Protein AF-A0A924PUE9-F1 (afdb_monomer)

Foldseek 3Di:
DFPLVVLVVVLVVCVVVVVPVSNVVSVVLNVVQVVCCVVVVDHDGNVNSVVD

Structure (mmCIF, N/CA/C/O backbone):
data_AF-A0A924PUE9-F1
#
_entry.id   AF-A0A924PUE9-F1
#
loop_
_atom_site.group_PDB
_atom_si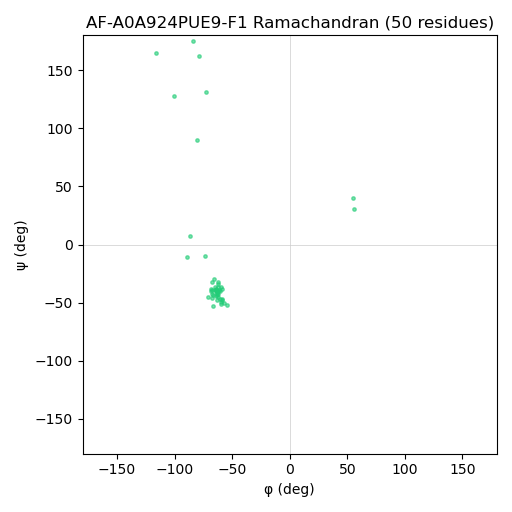te.id
_atom_site.type_symbol
_atom_site.label_atom_id
_atom_site.label_alt_id
_atom_site.label_comp_id
_atom_site.label_asym_id
_atom_site.label_entity_id
_atom_site.label_seq_id
_atom_site.pdbx_PDB_ins_code
_atom_site.Cartn_x
_atom_site.Cartn_y
_atom_site.Cartn_z
_atom_site.occupancy
_atom_site.B_iso_or_equiv
_atom_site.auth_seq_id
_atom_site.auth_comp_id
_atom_site.auth_asym_id
_atom_site.auth_atom_id
_atom_site.pdbx_PDB_model_num
ATOM 1 N N . MET A 1 1 ? 2.963 15.079 -1.677 1.00 68.06 1 MET A N 1
ATOM 2 C CA . MET A 1 1 ? 2.353 13.863 -1.123 1.00 68.06 1 MET A CA 1
ATOM 3 C C . MET A 1 1 ? 1.984 12.995 -2.306 1.00 68.06 1 MET A C 1
ATOM 5 O O . MET A 1 1 ? 1.194 13.457 -3.118 1.00 68.06 1 MET A O 1
ATOM 9 N N . THR A 1 2 ? 2.628 11.846 -2.473 1.00 93.81 2 THR A N 1
ATOM 10 C CA . THR A 1 2 ? 2.298 10.876 -3.530 1.00 93.81 2 THR A CA 1
ATOM 11 C C . THR A 1 2 ? 1.065 10.069 -3.127 1.00 93.81 2 THR A C 1
ATOM 13 O O . THR A 1 2 ? 0.714 9.993 -1.943 1.00 93.81 2 THR A O 1
ATOM 16 N N . LEU A 1 3 ? 0.408 9.421 -4.084 1.00 96.19 3 LEU A N 1
ATOM 17 C CA . LEU A 1 3 ? -0.728 8.544 -3.807 1.00 96.19 3 LEU A CA 1
ATOM 18 C C . LEU A 1 3 ? -0.331 7.399 -2.861 1.00 96.19 3 LEU A C 1
ATOM 20 O O . LEU A 1 3 ? -1.071 7.057 -1.939 1.00 96.19 3 LEU A O 1
ATOM 24 N N . LYS A 1 4 ? 0.878 6.850 -3.018 1.00 95.19 4 LYS A N 1
ATOM 25 C CA . LYS A 1 4 ? 1.411 5.808 -2.127 1.00 95.19 4 LYS A CA 1
ATOM 26 C C . LYS A 1 4 ? 1.614 6.309 -0.690 1.00 95.19 4 LYS A C 1
ATOM 28 O O . LYS A 1 4 ? 1.341 5.571 0.262 1.00 95.19 4 LYS A O 1
ATOM 33 N N . GLU A 1 5 ? 2.061 7.554 -0.513 1.00 96.12 5 GLU A N 1
ATOM 34 C CA . GLU A 1 5 ? 2.146 8.190 0.809 1.00 96.12 5 GLU A CA 1
ATOM 35 C C . GLU A 1 5 ? 0.754 8.347 1.432 1.00 96.12 5 GLU A C 1
ATOM 37 O O . GLU A 1 5 ? 0.564 7.994 2.597 1.00 96.12 5 GLU A O 1
ATOM 42 N N . GLN A 1 6 ? -0.242 8.773 0.650 1.00 97.38 6 GLN A N 1
ATOM 43 C CA . GLN A 1 6 ? -1.626 8.883 1.116 1.00 97.38 6 GLN A CA 1
ATOM 44 C C . GLN A 1 6 ? -2.199 7.530 1.565 1.00 97.38 6 GLN A C 1
ATOM 46 O O . GLN A 1 6 ? -2.739 7.426 2.665 1.00 97.38 6 GLN A O 1
ATOM 51 N N . ILE A 1 7 ? -2.018 6.476 0.764 1.00 97.38 7 ILE A N 1
ATOM 52 C CA . ILE A 1 7 ? -2.451 5.109 1.102 1.00 97.38 7 ILE A CA 1
ATOM 53 C C . ILE A 1 7 ? -1.774 4.626 2.397 1.00 97.38 7 ILE A C 1
ATOM 55 O O . ILE A 1 7 ? -2.388 3.945 3.223 1.00 97.38 7 ILE A O 1
ATOM 59 N N . THR A 1 8 ? -0.512 5.005 2.616 1.00 97.56 8 THR A N 1
ATOM 60 C CA . THR A 1 8 ? 0.220 4.671 3.845 1.00 97.56 8 THR A CA 1
ATOM 61 C C . THR A 1 8 ? -0.363 5.386 5.069 1.00 97.56 8 THR A C 1
ATOM 63 O O . THR A 1 8 ? -0.475 4.781 6.139 1.00 97.56 8 THR A O 1
ATOM 66 N N . GLU A 1 9 ? -0.783 6.644 4.940 1.00 98.25 9 GLU A N 1
ATOM 67 C CA . GLU A 1 9 ? -1.489 7.354 6.015 1.00 98.25 9 GLU A CA 1
ATOM 68 C C . GLU A 1 9 ? -2.888 6.779 6.274 1.00 98.25 9 GLU A C 1
ATOM 70 O O . GLU A 1 9 ? -3.286 6.607 7.432 1.00 98.25 9 GLU A O 1
ATOM 75 N N . ASP A 1 10 ? -3.605 6.373 5.227 1.00 97.94 10 ASP A N 1
ATOM 76 C CA . 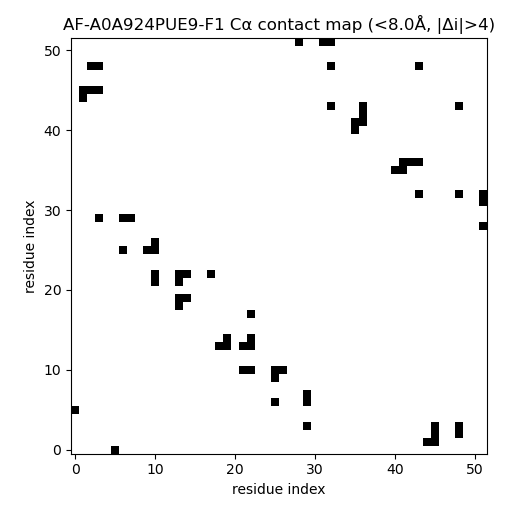ASP A 1 10 ? -4.888 5.681 5.354 1.00 97.94 10 ASP A CA 1
ATOM 77 C C . ASP A 1 10 ? -4.751 4.342 6.085 1.00 97.94 10 ASP A C 1
ATOM 79 O O . ASP A 1 10 ? -5.603 4.004 6.911 1.00 97.94 10 ASP A O 1
ATOM 83 N N . MET A 1 11 ? -3.655 3.606 5.868 1.00 98.31 11 MET A N 1
ATOM 84 C CA . MET A 1 11 ? -3.345 2.394 6.632 1.00 98.31 11 MET A CA 1
ATOM 85 C C . MET A 1 11 ? -3.242 2.699 8.131 1.00 98.31 11 MET A C 1
ATOM 87 O O . MET A 1 11 ? -3.811 1.980 8.957 1.00 98.31 11 MET A O 1
ATOM 91 N N . LYS A 1 12 ? -2.520 3.766 8.503 1.00 98.25 12 LYS A N 1
ATOM 92 C CA . LYS A 1 12 ? -2.367 4.175 9.908 1.00 98.25 12 LYS A CA 1
ATOM 93 C C . LYS A 1 12 ? -3.711 4.593 10.499 1.00 98.25 12 LYS A C 1
ATOM 95 O O . LYS A 1 12 ? -4.009 4.256 11.644 1.00 98.25 12 LYS A O 1
ATOM 100 N N . THR A 1 13 ? -4.534 5.297 9.728 1.00 98.38 13 THR A N 1
ATOM 101 C CA . THR A 1 13 ? -5.892 5.684 10.129 1.00 98.38 13 THR A CA 1
ATOM 102 C C . THR A 1 13 ? -6.778 4.458 10.357 1.00 98.38 13 THR A C 1
ATOM 104 O O . THR A 1 13 ? -7.379 4.344 11.425 1.00 98.38 13 THR A O 1
ATOM 107 N N . ALA A 1 14 ? -6.786 3.492 9.433 1.00 98.31 14 ALA A N 1
ATOM 108 C CA . ALA A 1 14 ? -7.533 2.239 9.571 1.00 98.31 14 ALA A CA 1
ATOM 109 C C . ALA A 1 14 ? -7.064 1.412 10.782 1.00 98.31 14 ALA A C 1
ATOM 111 O O . ALA A 1 14 ? -7.882 0.869 11.525 1.00 98.31 14 ALA A O 1
ATOM 112 N N . MET A 1 15 ? -5.752 1.379 11.042 1.00 98.19 15 MET A N 1
ATOM 113 C CA . MET A 1 15 ? -5.184 0.726 12.223 1.00 98.19 15 MET A CA 1
ATOM 114 C C . MET A 1 15 ? -5.672 1.369 13.528 1.00 98.19 15 MET A C 1
ATOM 116 O O . MET A 1 15 ? -6.072 0.652 14.444 1.00 98.19 15 MET A O 1
ATOM 120 N N . ARG A 1 16 ? -5.675 2.707 13.618 1.00 98.25 16 ARG A N 1
ATOM 121 C CA . ARG A 1 16 ? -6.173 3.435 14.801 1.00 98.25 16 ARG A CA 1
ATOM 122 C C . ARG A 1 16 ? -7.674 3.238 15.010 1.00 98.25 16 ARG A C 1
ATOM 124 O O . ARG A 1 16 ? -8.105 3.069 16.146 1.00 98.25 16 ARG A O 1
ATOM 131 N N . ALA A 1 17 ? -8.446 3.211 13.925 1.00 98.25 17 ALA A N 1
ATOM 132 C CA . ALA A 1 17 ? -9.887 2.966 13.949 1.00 98.25 17 ALA A CA 1
ATOM 133 C C . ALA A 1 17 ? -10.260 1.497 14.228 1.00 98.25 17 ALA A C 1
ATOM 135 O O . ALA A 1 17 ? -11.429 1.205 14.462 1.00 98.25 17 ALA A O 1
ATOM 136 N N . LYS A 1 18 ? -9.283 0.575 14.209 1.00 97.75 18 LYS A N 1
ATOM 137 C CA . LYS A 1 18 ? -9.495 -0.882 14.280 1.00 97.75 18 LYS A CA 1
ATOM 138 C C . LYS A 1 18 ? -10.435 -1.406 13.183 1.00 97.75 18 LYS A C 1
ATOM 140 O O . LYS A 1 18 ? -11.120 -2.408 13.374 1.00 97.75 18 LYS A O 1
ATOM 145 N N . ASP A 1 19 ? -10.430 -0.752 12.025 1.00 98.31 19 ASP A N 1
ATOM 146 C CA . ASP A 1 19 ? -11.199 -1.159 10.851 1.00 98.31 19 ASP A CA 1
ATOM 147 C C . ASP A 1 19 ? -10.451 -2.283 10.123 1.00 98.31 19 ASP A C 1
ATOM 149 O O . ASP A 1 19 ? -9.575 -2.046 9.288 1.00 98.31 19 ASP A O 1
ATOM 153 N N . SER A 1 20 ? -10.742 -3.528 10.504 1.00 97.19 20 SER A N 1
ATOM 154 C CA . SER A 1 20 ? -10.040 -4.714 10.005 1.00 97.19 20 SER A CA 1
ATOM 155 C C . SER A 1 20 ? -10.244 -4.943 8.509 1.00 97.19 20 SER A C 1
ATOM 157 O O . SER A 1 20 ? -9.298 -5.349 7.832 1.00 97.19 20 SER A O 1
ATOM 159 N N . ALA A 1 21 ? -11.439 -4.650 7.989 1.00 98.00 21 ALA A N 1
ATOM 160 C CA . ALA A 1 21 ? -11.758 -4.805 6.576 1.00 98.00 21 ALA A CA 1
ATOM 161 C C . ALA A 1 21 ? -10.938 -3.820 5.734 1.00 98.00 21 ALA A C 1
ATOM 163 O O . ALA A 1 21 ? -10.191 -4.238 4.846 1.00 98.00 21 ALA A O 1
ATOM 164 N N . ARG A 1 22 ? -10.985 -2.523 6.070 1.00 97.88 22 ARG A N 1
ATOM 165 C CA . ARG A 1 22 ? -10.211 -1.498 5.358 1.00 97.88 22 ARG A CA 1
ATOM 166 C C . ARG A 1 22 ? -8.706 -1.721 5.499 1.00 97.88 22 ARG A C 1
ATOM 168 O O . ARG A 1 22 ? -7.971 -1.602 4.520 1.00 97.88 22 ARG A O 1
ATOM 175 N N . LEU A 1 23 ? -8.237 -2.079 6.695 1.00 98.50 23 LEU A N 1
ATOM 176 C CA . LEU A 1 23 ? -6.822 -2.345 6.957 1.00 98.50 23 LEU A CA 1
ATOM 177 C C . LEU A 1 23 ? -6.290 -3.533 6.145 1.00 98.50 23 LEU A C 1
ATOM 179 O O . LEU A 1 23 ? -5.165 -3.470 5.648 1.00 98.50 23 LEU A O 1
ATOM 183 N N . GLY A 1 24 ? -7.079 -4.603 6.010 1.00 98.38 24 GLY A N 1
ATOM 184 C CA . GLY A 1 24 ? -6.733 -5.762 5.187 1.00 98.38 24 GLY A CA 1
ATOM 185 C C . GLY A 1 24 ? -6.534 -5.375 3.723 1.00 98.38 24 GLY A C 1
ATOM 186 O O . GLY A 1 24 ? -5.472 -5.640 3.161 1.00 98.38 24 GLY A O 1
ATOM 187 N N . THR A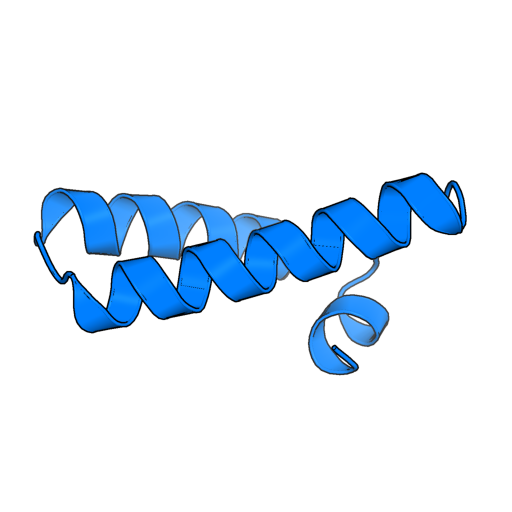 1 25 ? -7.504 -4.663 3.144 1.00 98.19 25 THR A N 1
ATOM 188 C CA . THR A 1 25 ? -7.443 -4.192 1.753 1.00 98.19 25 THR A CA 1
ATOM 189 C C . THR A 1 25 ? -6.233 -3.292 1.502 1.00 98.19 25 THR A C 1
ATOM 191 O O . THR A 1 25 ? -5.480 -3.522 0.558 1.00 98.19 25 THR A O 1
ATOM 194 N N . ILE A 1 26 ? -5.985 -2.309 2.375 1.00 98.12 26 ILE A N 1
ATOM 195 C CA . ILE A 1 26 ? -4.847 -1.390 2.219 1.00 98.12 26 ILE A CA 1
ATOM 196 C C . ILE A 1 26 ? -3.508 -2.137 2.300 1.00 98.12 26 ILE A C 1
ATOM 198 O O . ILE A 1 26 ? -2.590 -1.848 1.535 1.00 98.12 26 ILE A O 1
ATOM 202 N N . ARG A 1 27 ? -3.376 -3.119 3.202 1.00 98.12 27 ARG A N 1
ATOM 203 C CA . ARG A 1 27 ? -2.147 -3.921 3.318 1.00 98.12 27 ARG A CA 1
ATOM 204 C C . ARG A 1 27 ? -1.877 -4.754 2.072 1.00 98.12 27 ARG A C 1
ATOM 206 O O . ARG A 1 27 ? -0.721 -4.851 1.673 1.00 98.12 27 ARG A O 1
ATOM 213 N N . LEU A 1 28 ? -2.917 -5.329 1.467 1.00 98.19 28 LEU A N 1
ATOM 214 C CA . LEU A 1 28 ? -2.786 -6.074 0.215 1.00 98.19 28 LEU A CA 1
ATOM 2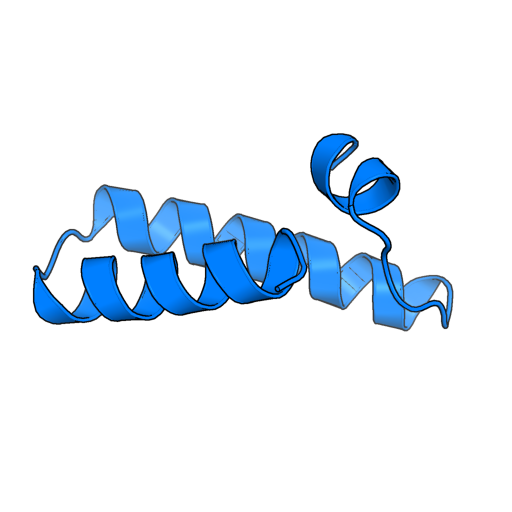15 C C . LEU A 1 28 ? -2.338 -5.161 -0.930 1.00 98.19 28 LEU A C 1
ATOM 217 O O . LEU A 1 28 ? -1.394 -5.506 -1.637 1.00 98.19 28 LEU A O 1
ATOM 221 N N . LEU A 1 29 ? -2.930 -3.969 -1.050 1.00 97.81 29 LEU A N 1
ATOM 222 C CA . LEU A 1 29 ? -2.517 -2.976 -2.044 1.00 97.81 29 LEU A CA 1
ATOM 223 C C . LEU A 1 29 ? -1.048 -2.560 -1.858 1.00 97.81 29 LEU A C 1
ATOM 225 O O . LEU A 1 29 ? -0.264 -2.616 -2.800 1.00 97.81 29 LEU A O 1
ATOM 229 N N . LEU A 1 30 ? -0.639 -2.211 -0.633 1.00 97.94 30 LEU A N 1
ATOM 230 C CA . LEU A 1 30 ? 0.752 -1.840 -0.339 1.00 97.94 30 LEU A CA 1
ATOM 231 C C . LEU A 1 30 ? 1.739 -2.990 -0.596 1.00 97.94 30 LEU A C 1
ATOM 233 O O . LEU A 1 30 ? 2.872 -2.739 -1.012 1.00 97.94 30 LEU A O 1
ATOM 237 N N . ALA A 1 31 ? 1.326 -4.239 -0.364 1.00 98.25 31 ALA A N 1
ATOM 238 C CA . ALA A 1 31 ? 2.127 -5.412 -0.694 1.00 98.25 31 ALA A CA 1
ATOM 239 C C . ALA A 1 31 ? 2.302 -5.566 -2.211 1.00 98.25 31 ALA A C 1
ATOM 241 O O . ALA A 1 31 ? 3.425 -5.794 -2.653 1.00 98.25 31 ALA A O 1
ATOM 242 N N . ALA A 1 32 ? 1.240 -5.372 -2.999 1.00 98.00 32 ALA A N 1
ATOM 243 C CA . ALA A 1 32 ? 1.307 -5.396 -4.460 1.00 98.00 32 ALA A CA 1
ATOM 244 C C . ALA A 1 32 ? 2.210 -4.279 -5.012 1.00 98.00 32 ALA A C 1
ATOM 246 O O . ALA A 1 32 ? 3.069 -4.550 -5.852 1.00 98.00 32 ALA A O 1
ATOM 247 N N . CYS A 1 33 ? 2.108 -3.057 -4.467 1.00 97.50 33 CYS A N 1
ATOM 248 C CA . CYS A 1 33 ? 3.036 -1.969 -4.787 1.00 97.50 33 CYS A CA 1
ATOM 249 C C . CYS A 1 33 ? 4.489 -2.398 -4.551 1.00 97.50 33 CYS A C 1
ATOM 251 O O . CYS A 1 33 ? 5.331 -2.281 -5.436 1.00 97.50 33 CYS A O 1
ATOM 253 N N . LYS A 1 34 ? 4.778 -2.924 -3.353 1.00 97.62 34 LYS A N 1
ATOM 254 C CA . LYS A 1 34 ? 6.131 -3.340 -2.974 1.00 97.62 34 LYS A CA 1
ATOM 255 C C . LYS A 1 34 ? 6.649 -4.484 -3.848 1.00 97.62 34 LYS A C 1
ATOM 257 O O . LYS A 1 34 ? 7.822 -4.475 -4.201 1.00 97.62 34 LYS A O 1
ATOM 262 N N . GLN A 1 35 ? 5.799 -5.455 -4.178 1.00 98.12 35 GLN A N 1
ATOM 263 C CA . GLN A 1 35 ? 6.152 -6.572 -5.052 1.00 98.12 35 GLN A CA 1
ATOM 264 C C . GLN A 1 35 ? 6.634 -6.049 -6.407 1.00 98.12 35 GLN A C 1
ATOM 266 O O . GLN A 1 35 ? 7.741 -6.367 -6.827 1.00 98.12 35 GLN A O 1
ATOM 271 N N . ARG A 1 36 ? 5.857 -5.157 -7.030 1.00 97.38 36 ARG A N 1
ATOM 272 C CA . ARG A 1 36 ? 6.187 -4.581 -8.336 1.00 97.38 36 ARG A CA 1
ATOM 273 C C . ARG A 1 36 ? 7.472 -3.748 -8.316 1.00 97.38 36 ARG A C 1
ATOM 275 O O . ARG A 1 36 ? 8.302 -3.888 -9.205 1.00 97.38 36 ARG A O 1
ATOM 282 N N . GLU A 1 37 ? 7.677 -2.934 -7.280 1.00 97.50 37 GLU A N 1
ATOM 283 C CA . GLU A 1 37 ? 8.920 -2.163 -7.104 1.00 97.50 37 GLU A CA 1
ATOM 284 C C . GLU A 1 37 ? 10.154 -3.059 -6.980 1.00 97.50 37 GLU A C 1
ATOM 286 O O . GLU A 1 37 ? 11.209 -2.743 -7.526 1.00 97.50 37 GLU A O 1
ATOM 291 N N . VAL A 1 38 ? 10.034 -4.177 -6.259 1.00 98.31 38 VAL A N 1
ATOM 292 C CA . VAL A 1 38 ? 11.130 -5.136 -6.078 1.00 98.31 38 VAL A CA 1
ATOM 293 C C . VAL A 1 38 ? 11.408 -5.901 -7.370 1.00 98.31 38 VAL A C 1
ATOM 295 O O . VAL A 1 38 ? 12.573 -6.031 -7.753 1.00 98.31 38 VAL A O 1
ATOM 298 N N . ASP A 1 39 ? 10.359 -6.371 -8.042 1.00 98.06 39 ASP A N 1
ATOM 299 C CA . ASP A 1 39 ? 10.465 -7.180 -9.256 1.00 98.06 39 ASP A CA 1
ATOM 300 C C . ASP A 1 39 ? 11.021 -6.368 -10.431 1.00 98.06 39 ASP A C 1
ATOM 302 O O . ASP A 1 39 ? 11.943 -6.808 -11.119 1.00 98.06 39 ASP A O 1
ATOM 306 N N . GLU A 1 40 ? 10.503 -5.156 -10.636 1.00 97.62 40 GLU A N 1
ATOM 307 C CA . GLU A 1 40 ? 10.892 -4.286 -11.750 1.00 97.62 40 GLU A CA 1
ATOM 308 C C . GLU A 1 40 ? 12.081 -3.370 -11.403 1.00 97.62 40 GLU A C 1
ATOM 310 O O . GLU A 1 40 ? 12.667 -2.753 -12.292 1.00 97.62 40 GLU A O 1
ATOM 315 N N . ARG A 1 41 ? 12.478 -3.294 -10.123 1.00 97.00 41 ARG A N 1
ATOM 316 C CA . ARG A 1 41 ? 13.499 -2.361 -9.599 1.00 97.00 41 ARG A CA 1
ATOM 317 C C . ARG A 1 41 ? 13.197 -0.896 -9.925 1.00 97.00 41 ARG A C 1
ATOM 319 O O . ARG A 1 41 ? 14.099 -0.116 -10.234 1.00 97.00 41 ARG A O 1
ATOM 326 N N . VAL A 1 42 ? 11.926 -0.525 -9.828 1.00 96.25 42 VAL A N 1
ATOM 327 C CA . VAL A 1 42 ? 11.426 0.836 -10.065 1.00 96.25 42 VAL A CA 1
ATOM 328 C C . VAL A 1 42 ? 10.823 1.424 -8.794 1.00 96.25 42 VAL A C 1
ATOM 330 O O . VAL A 1 42 ? 10.520 0.710 -7.841 1.00 96.25 42 VAL A O 1
ATOM 333 N N . VAL A 1 43 ? 10.623 2.739 -8.794 1.00 95.00 43 VAL A N 1
ATOM 334 C CA . VAL 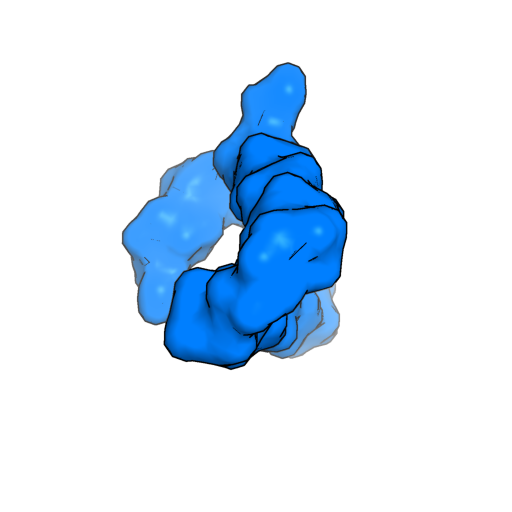A 1 43 ? 9.754 3.422 -7.830 1.00 95.00 43 VAL A CA 1
ATOM 335 C C . VAL A 1 43 ? 8.438 3.698 -8.541 1.00 95.00 43 VAL A C 1
ATOM 337 O O . VAL A 1 43 ? 8.455 4.255 -9.638 1.00 95.00 43 VAL A O 1
ATOM 340 N N . LEU A 1 44 ? 7.313 3.301 -7.945 1.00 96.25 44 LEU A N 1
ATOM 341 C CA . LEU A 1 44 ? 6.009 3.544 -8.562 1.00 96.25 44 LEU A CA 1
ATOM 342 C C . LEU A 1 44 ? 5.644 5.025 -8.469 1.00 96.25 44 LEU A C 1
ATOM 344 O O . LEU A 1 44 ? 5.706 5.626 -7.393 1.00 96.25 44 LEU A O 1
ATOM 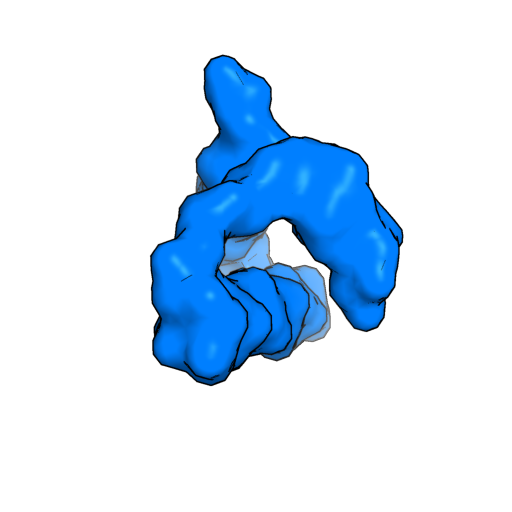348 N N . ASP A 1 45 ? 5.225 5.586 -9.597 1.00 96.56 45 ASP A N 1
ATOM 349 C CA . ASP A 1 45 ? 4.508 6.851 -9.634 1.00 96.56 45 ASP A CA 1
ATOM 350 C C . ASP A 1 45 ? 3.005 6.629 -9.394 1.00 96.56 45 ASP A C 1
ATOM 352 O O . ASP A 1 45 ? 2.516 5.500 -9.284 1.00 96.56 45 ASP A O 1
ATOM 356 N N . ASP A 1 46 ? 2.253 7.723 -9.300 1.00 97.00 46 ASP A N 1
ATOM 357 C CA . ASP A 1 46 ? 0.823 7.655 -9.005 1.00 97.00 46 ASP A CA 1
ATOM 358 C C . ASP A 1 46 ? 0.040 6.903 -10.095 1.00 97.00 46 ASP A C 1
ATOM 360 O O . ASP A 1 46 ? -0.917 6.196 -9.783 1.00 97.00 46 ASP A O 1
ATOM 364 N N . ALA A 1 47 ? 0.465 6.988 -11.360 1.00 96.88 47 ALA A N 1
ATOM 365 C CA . ALA A 1 47 ? -0.174 6.272 -12.461 1.00 96.88 47 ALA A CA 1
ATOM 366 C C . ALA A 1 47 ? 0.020 4.755 -12.334 1.00 96.88 47 ALA A C 1
ATOM 368 O O . ALA A 1 47 ? -0.928 3.988 -12.509 1.00 96.88 47 ALA A O 1
ATOM 369 N N . ALA A 1 48 ? 1.226 4.316 -11.975 1.00 94.94 48 ALA A N 1
ATOM 370 C CA . ALA A 1 48 ? 1.528 2.910 -11.767 1.00 94.94 48 ALA A CA 1
ATOM 371 C C . ALA A 1 48 ? 0.806 2.338 -10.535 1.00 94.94 48 ALA A C 1
ATOM 373 O O . ALA A 1 48 ? 0.409 1.175 -10.560 1.00 94.94 48 ALA A O 1
ATOM 374 N N . VAL A 1 49 ? 0.582 3.152 -9.494 1.00 95.94 49 VAL A N 1
ATOM 375 C CA . VAL A 1 49 ? -0.237 2.775 -8.326 1.00 95.94 49 VAL A CA 1
ATOM 376 C C . VAL A 1 49 ? -1.720 2.641 -8.687 1.00 95.94 49 VAL A C 1
ATOM 378 O O . VAL A 1 49 ? -2.369 1.717 -8.210 1.00 95.94 49 VAL A O 1
ATOM 381 N N . ILE A 1 50 ? -2.262 3.525 -9.534 1.00 96.31 50 ILE A N 1
ATOM 382 C CA . ILE A 1 50 ? -3.657 3.445 -10.013 1.00 96.31 50 ILE A CA 1
ATOM 383 C C . ILE A 1 50 ? -3.888 2.201 -10.886 1.00 96.31 50 ILE A C 1
ATOM 385 O O . ILE A 1 50 ? -5.000 1.682 -10.929 1.00 96.31 50 ILE A O 1
ATOM 389 N N . GLY A 1 51 ? -2.855 1.731 -11.589 1.00 94.88 51 GLY A N 1
ATOM 39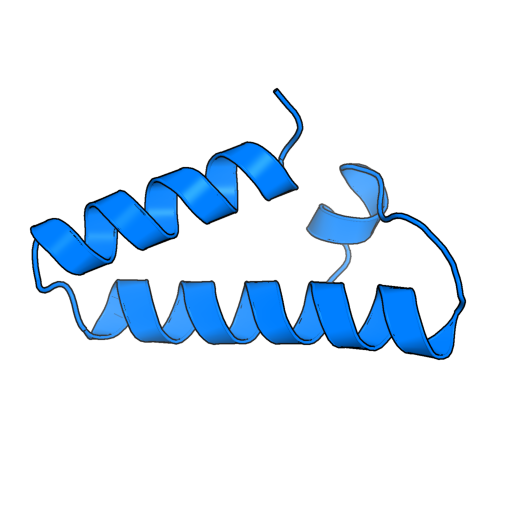0 C CA . GLY A 1 51 ? -2.926 0.572 -12.481 1.00 94.88 51 GLY A CA 1
ATOM 391 C C . G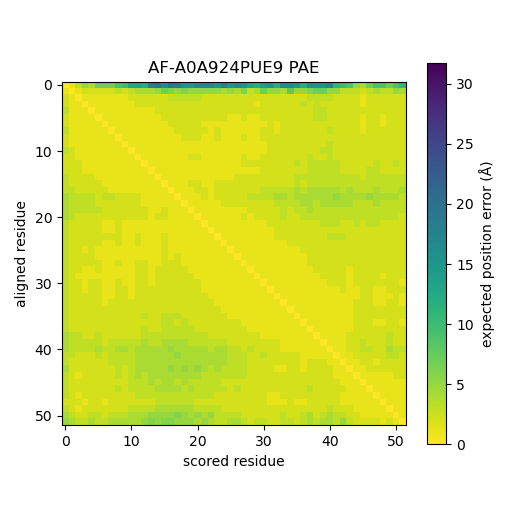LY A 1 51 ? -2.694 -0.798 -11.829 1.00 94.88 51 GLY A C 1
ATOM 392 O O . GLY A 1 51 ? -2.535 -1.764 -12.575 1.00 94.88 51 GLY A O 1
ATOM 393 N N . LEU A 1 52 ? -2.601 -0.882 -10.497 1.00 91.06 52 LEU A N 1
ATOM 394 C CA . LEU A 1 52 ? -2.508 -2.145 -9.742 1.00 91.06 52 LEU A CA 1
ATOM 395 C C . LEU A 1 52 ? -3.881 -2.796 -9.554 1.00 91.06 52 LEU A C 1
ATOM 397 O O . LEU A 1 52 ? -3.933 -4.041 -9.672 1.00 91.06 52 LEU A O 1
#

Nearest PDB structures (foldseek):
  8xjg-assembly1_A  TM=9.999E-01  e=8.286E-04  Vibrio parahaemolyticus
  8xje-assembly4_D  TM=9.852E-01  e=8.870E-04  Campylobacter jejuni
  8xje-assembly1_A  TM=9.899E-01  e=3.975E-03  Campylobacter jejuni
  8xje-assembly3_C  TM=9.798E-01  e=1.033E-02  Campylobacter jejuni
  1ng6-assembly1_A  TM=8.909E-01  e=2.544E-01  Ba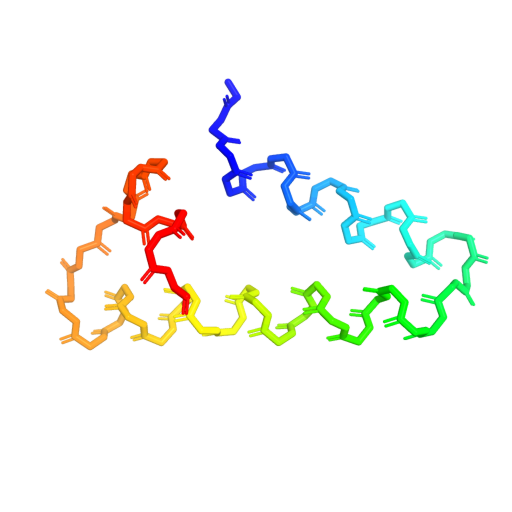cillus subtilis

Sequence (52 aa):
MTLKEQITEDMKTAMRAKDSARLGTIRLLLAACKQREVDERVVLDDAAVIGL

Radius of gyration: 11.38 Å; Cα contacts (8 Å, |Δi|>4): 34; chains: 1; bounding box: 25×21×27 Å

Mean predicted aligned error: 2.14 Å

Solvent-accessible surface area (backbone atoms only — not comparable to full-atom values): 3043 Å² total; per-residue (Å²): 133,54,58,69,56,50,52,52,52,50,36,54,50,24,56,75,69,66,38,61,70,61,31,50,54,45,50,52,51,54,47,52,54,51,49,50,26,65,75,70,70,49,81,80,51,57,68,59,60,74,71,109

Secondary structure (DSSP, 8-state):
--HHHHHHHHHHHHHHHT-HHHHHHHHHHHHHHHHHHHHHT----HHHHHT-

pLDDT: mean 96.67, std 4.24, range [68.06, 98.5]